Protein AF-A0A1B8S918-F1 (afdb_monomer_lite)

Foldseek 3Di:
DVVVLLVLLLVLQVVCCVVPNLVVDDLQSSQVSSVHGSVVVCVNAVDSVSSD

Structure (mmCIF, N/CA/C/O backbone):
data_AF-A0A1B8S918-F1
#
_entry.id   AF-A0A1B8S918-F1
#
loop_
_atom_site.group_PDB
_atom_site.id
_atom_site.type_symbol
_atom_site.label_atom_id
_atom_site.label_alt_id
_atom_site.label_comp_id
_atom_site.label_asym_id
_atom_site.label_entity_id
_atom_site.label_seq_id
_atom_site.pdbx_PDB_ins_code
_atom_site.Cartn_x
_atom_site.Cartn_y
_atom_site.Cartn_z
_atom_site.occupancy
_atom_site.B_iso_or_equiv
_atom_site.auth_seq_id
_atom_site.auth_comp_id
_atom_site.auth_asym_id
_atom_site.auth_atom_id
_atom_site.pdbx_PDB_model_num
ATOM 1 N N . MET A 1 1 ? 11.689 -15.478 -8.196 1.00 52.06 1 MET A N 1
ATOM 2 C CA . MET A 1 1 ? 11.532 -14.650 -6.974 1.00 52.06 1 MET A CA 1
ATOM 3 C C . 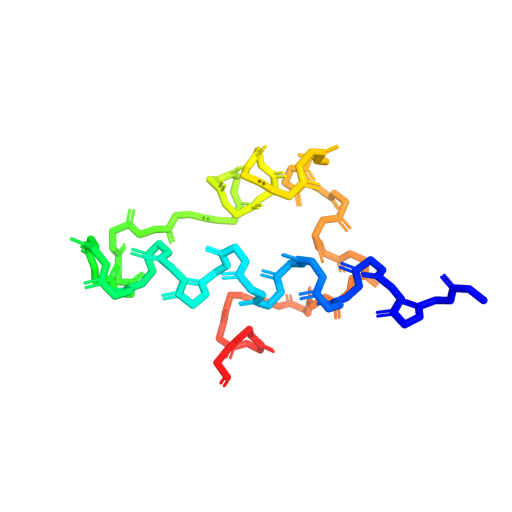MET A 1 1 ? 10.531 -13.487 -7.127 1.00 52.06 1 MET A C 1
ATOM 5 O O . MET A 1 1 ? 10.580 -12.555 -6.338 1.00 52.06 1 MET A O 1
ATOM 9 N N . ALA A 1 2 ? 9.583 -13.515 -8.079 1.00 57.69 2 ALA A N 1
ATOM 10 C CA . ALA A 1 2 ? 8.584 -12.440 -8.234 1.00 57.69 2 ALA A CA 1
ATOM 11 C C . ALA A 1 2 ? 7.411 -12.530 -7.227 1.00 57.69 2 ALA A C 1
ATOM 13 O O . ALA A 1 2 ? 6.779 -11.524 -6.918 1.00 57.69 2 ALA A O 1
ATOM 14 N N . GLY A 1 3 ? 7.148 -13.721 -6.670 1.00 74.62 3 GLY A N 1
ATOM 15 C CA . GLY A 1 3 ? 6.013 -13.954 -5.767 1.00 74.62 3 GLY A CA 1
ATOM 16 C C . GLY A 1 3 ? 6.179 -13.389 -4.353 1.00 74.62 3 GLY A C 1
ATOM 17 O O . GLY A 1 3 ? 5.196 -12.955 -3.762 1.00 74.62 3 GLY A O 1
ATOM 18 N N . LEU A 1 4 ? 7.408 -13.336 -3.820 1.00 87.06 4 LEU A N 1
ATOM 19 C CA . LEU A 1 4 ? 7.638 -12.912 -2.431 1.00 87.06 4 LEU A CA 1
ATOM 20 C C . LEU A 1 4 ? 7.277 -11.438 -2.214 1.00 87.06 4 LEU A C 1
ATOM 22 O O . LEU A 1 4 ? 6.636 -11.102 -1.226 1.00 87.06 4 LEU A O 1
ATOM 26 N N . ARG A 1 5 ? 7.640 -10.561 -3.159 1.00 90.88 5 ARG A N 1
ATOM 27 C CA . ARG A 1 5 ? 7.329 -9.130 -3.047 1.00 90.88 5 ARG A CA 1
ATOM 28 C C . ARG A 1 5 ? 5.828 -8.873 -3.098 1.00 90.88 5 ARG A C 1
ATOM 30 O O . ARG A 1 5 ? 5.306 -8.142 -2.267 1.00 90.88 5 ARG A O 1
ATOM 37 N N . ARG A 1 6 ? 5.137 -9.514 -4.045 1.00 90.94 6 ARG A N 1
ATOM 38 C CA . ARG A 1 6 ? 3.681 -9.401 -4.171 1.00 90.94 6 ARG A CA 1
ATOM 39 C C . ARG A 1 6 ? 2.974 -9.883 -2.903 1.00 90.94 6 ARG A C 1
ATOM 41 O O . ARG A 1 6 ? 2.020 -9.247 -2.480 1.00 90.94 6 ARG A O 1
ATOM 48 N N . LYS A 1 7 ? 3.465 -10.960 -2.280 1.00 93.56 7 LYS A N 1
ATOM 49 C CA . LYS A 1 7 ? 2.936 -11.469 -1.009 1.00 93.56 7 LYS A CA 1
ATOM 50 C C . LYS A 1 7 ? 3.090 -10.455 0.133 1.00 93.56 7 LYS A C 1
ATO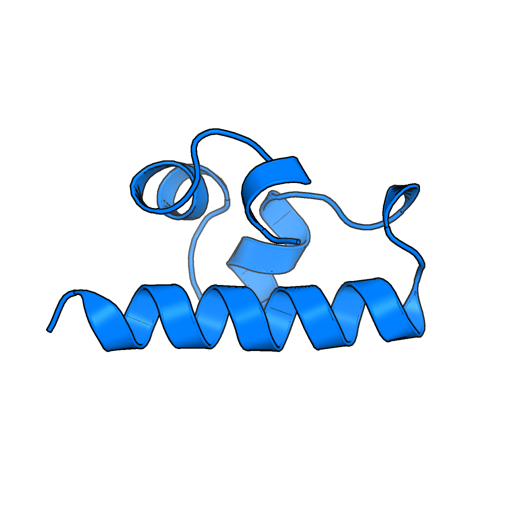M 52 O O . LYS A 1 7 ? 2.102 -10.162 0.788 1.00 93.56 7 LYS A O 1
ATOM 57 N N . LEU A 1 8 ? 4.279 -9.873 0.307 1.00 94.06 8 LEU A N 1
ATOM 58 C CA . LEU A 1 8 ? 4.523 -8.854 1.341 1.00 94.06 8 LEU A CA 1
ATOM 59 C C . LEU A 1 8 ? 3.618 -7.626 1.176 1.00 94.06 8 LEU A C 1
ATOM 61 O O . LEU A 1 8 ? 3.116 -7.093 2.157 1.00 94.06 8 LEU A O 1
ATOM 65 N N . LEU A 1 9 ? 3.385 -7.198 -0.068 1.00 95.00 9 LEU A N 1
ATO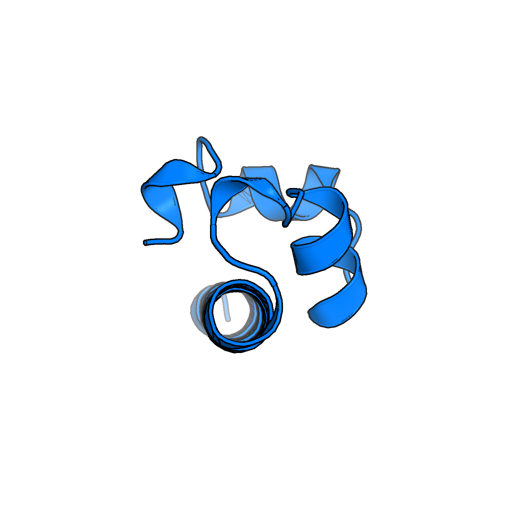M 66 C CA . LEU A 1 9 ? 2.477 -6.089 -0.361 1.00 95.00 9 LEU A CA 1
ATOM 67 C C . LEU A 1 9 ? 1.022 -6.415 -0.004 1.00 95.00 9 LEU A C 1
ATOM 69 O O . LEU A 1 9 ? 0.337 -5.558 0.539 1.00 95.00 9 LEU A O 1
ATOM 73 N N . LEU A 1 10 ? 0.563 -7.642 -0.276 1.00 95.44 10 LEU A N 1
ATOM 74 C CA . LEU A 1 10 ? -0.786 -8.084 0.097 1.00 95.44 10 LEU A CA 1
ATOM 75 C C . LEU A 1 10 ? -0.960 -8.181 1.613 1.00 95.44 10 LEU A C 1
ATOM 77 O O . LEU A 1 10 ? -1.971 -7.725 2.130 1.00 95.44 10 LEU A O 1
ATOM 81 N N . GLU A 1 11 ? 0.020 -8.743 2.323 1.00 96.31 11 GLU A N 1
ATOM 82 C CA . GLU A 1 11 ? -0.014 -8.841 3.788 1.00 96.31 11 GLU A CA 1
ATOM 83 C C . GLU A 1 11 ? -0.044 -7.447 4.429 1.00 96.31 11 GLU A C 1
ATOM 85 O O . GLU A 1 11 ? -0.906 -7.169 5.260 1.00 96.31 11 GLU A O 1
ATOM 90 N N . ALA A 1 12 ? 0.824 -6.536 3.977 1.00 96.50 12 ALA A N 1
ATOM 91 C CA . ALA A 1 12 ? 0.841 -5.154 4.449 1.00 96.50 12 ALA A CA 1
ATOM 92 C C . ALA A 1 12 ? -0.478 -4.419 4.159 1.00 96.50 12 ALA A C 1
ATOM 94 O O . ALA A 1 12 ? -1.007 -3.720 5.024 1.00 96.50 12 ALA A O 1
ATOM 95 N N . ALA A 1 13 ? -1.030 -4.582 2.954 1.00 96.44 13 ALA A N 1
ATOM 96 C CA . ALA A 1 13 ? -2.290 -3.955 2.582 1.00 96.44 13 ALA A CA 1
ATOM 97 C C . ALA A 1 13 ? -3.468 -4.495 3.398 1.00 96.44 13 ALA A C 1
ATOM 99 O O . ALA A 1 13 ? -4.269 -3.701 3.886 1.00 96.44 13 ALA A O 1
ATOM 100 N N . ALA A 1 14 ? -3.548 -5.812 3.600 1.00 96.44 14 ALA A N 1
ATOM 101 C CA . ALA A 1 14 ? -4.591 -6.436 4.408 1.00 96.44 14 ALA A CA 1
ATOM 102 C C . ALA A 1 14 ? -4.581 -5.904 5.849 1.00 96.44 14 ALA A C 1
ATOM 104 O O . ALA A 1 14 ? -5.623 -5.491 6.362 1.00 96.44 14 ALA A O 1
ATOM 105 N N . ASP A 1 15 ? -3.401 -5.828 6.469 1.00 97.06 15 ASP A N 1
ATOM 106 C CA . ASP A 1 15 ? -3.239 -5.292 7.822 1.00 97.06 15 ASP A CA 1
ATOM 107 C C . ASP A 1 15 ? -3.646 -3.816 7.915 1.00 97.06 15 ASP A C 1
ATOM 109 O O . ASP A 1 15 ? -4.330 -3.410 8.859 1.00 97.06 15 ASP A O 1
ATOM 113 N N . LEU A 1 16 ? -3.245 -2.997 6.941 1.00 97.19 16 LEU A N 1
ATOM 114 C CA . LEU A 1 16 ? -3.587 -1.576 6.913 1.00 97.19 16 LEU A CA 1
ATOM 115 C C . LEU A 1 16 ? -5.086 -1.362 6.679 1.00 97.19 16 LEU A C 1
ATOM 117 O O . LEU A 1 16 ? -5.708 -0.580 7.401 1.00 97.19 16 LEU A O 1
ATOM 121 N N . PHE A 1 17 ? -5.683 -2.079 5.724 1.00 96.38 17 PHE A N 1
ATOM 122 C CA . PHE A 1 17 ? -7.116 -2.000 5.443 1.00 96.38 17 PHE A CA 1
ATOM 123 C C . PHE A 1 17 ? -7.951 -2.438 6.647 1.00 96.38 17 PHE A C 1
ATOM 125 O O . PHE A 1 17 ? -8.943 -1.779 6.953 1.00 96.38 17 PHE A O 1
ATOM 132 N N . ALA A 1 18 ? -7.533 -3.480 7.370 1.00 96.50 18 ALA A N 1
ATOM 133 C CA . ALA A 1 18 ? -8.215 -3.934 8.581 1.00 96.50 18 ALA A CA 1
ATOM 134 C C . ALA A 1 18 ? -8.175 -2.896 9.717 1.00 96.50 18 ALA A C 1
ATOM 136 O O . ALA A 1 18 ? -9.123 -2.795 10.494 1.00 96.50 18 ALA A O 1
ATOM 137 N N . ARG A 1 19 ? -7.090 -2.119 9.824 1.00 96.88 19 ARG A N 1
ATOM 138 C CA . ARG A 1 19 ? -6.892 -1.139 10.907 1.00 96.88 19 ARG A CA 1
ATOM 139 C C . ARG A 1 19 ? -7.494 0.232 10.612 1.00 96.88 19 ARG A C 1
ATOM 141 O O . ARG A 1 19 ? -7.950 0.897 11.535 1.00 96.88 19 ARG A O 1
ATOM 148 N N . GLN A 1 20 ? -7.436 0.675 9.359 1.00 96.31 20 GLN A N 1
ATOM 149 C CA . GLN A 1 20 ? -7.716 2.067 8.976 1.00 96.31 20 GLN A CA 1
ATOM 150 C C . GLN A 1 20 ? -8.874 2.194 7.977 1.00 96.31 20 GLN A C 1
ATOM 152 O O . GLN A 1 20 ? -9.393 3.287 7.763 1.00 96.31 20 GLN A O 1
ATOM 157 N N . GLY A 1 21 ? -9.309 1.081 7.383 1.00 94.81 21 GLY A N 1
ATOM 158 C CA . GLY A 1 21 ? -10.294 1.057 6.310 1.00 94.81 21 GLY A CA 1
ATOM 159 C C . GLY A 1 21 ? -9.673 1.314 4.937 1.00 94.81 21 GLY A C 1
ATOM 160 O O . GLY A 1 21 ? -8.675 2.020 4.790 1.00 94.81 21 GLY A O 1
ATOM 161 N N . PHE A 1 22 ? -10.295 0.747 3.900 1.00 92.50 22 PHE A N 1
ATOM 162 C CA . PHE A 1 22 ? -9.771 0.796 2.534 1.00 92.50 22 PHE A CA 1
ATOM 163 C C . PHE A 1 22 ? -9.504 2.225 2.060 1.00 92.50 22 PHE A C 1
ATOM 165 O O . PHE A 1 22 ? -8.423 2.508 1.562 1.00 92.50 22 PHE A O 1
ATOM 172 N N . HIS A 1 23 ? -10.446 3.154 2.239 1.00 94.62 23 HIS A N 1
ATOM 173 C CA . HIS A 1 23 ? -10.321 4.515 1.708 1.00 94.62 23 HIS A CA 1
ATOM 174 C C . HIS A 1 23 ? -9.210 5.348 2.363 1.00 94.62 23 HIS A C 1
ATOM 176 O O . HIS A 1 23 ? -8.659 6.212 1.688 1.00 94.62 23 HIS A O 1
ATOM 182 N N . ALA A 1 24 ? -8.849 5.063 3.617 1.00 95.81 24 ALA A N 1
ATOM 183 C CA . ALA A 1 24 ? -7.824 5.809 4.347 1.00 95.81 24 ALA A CA 1
ATOM 184 C C . ALA A 1 24 ? -6.388 5.418 3.959 1.00 95.81 24 ALA A C 1
ATOM 186 O O . ALA A 1 24 ? -5.473 6.208 4.145 1.00 95.81 24 ALA A O 1
ATOM 187 N N . VAL A 1 25 ? -6.187 4.215 3.413 1.00 96.31 25 VAL A N 1
ATOM 188 C CA . VAL A 1 25 ? -4.851 3.662 3.139 1.00 96.31 25 VAL A CA 1
ATOM 189 C C . VAL A 1 25 ? -4.388 4.008 1.727 1.00 96.31 25 VAL A C 1
ATOM 191 O O . VAL A 1 25 ? -5.021 3.616 0.753 1.00 96.31 25 VAL A O 1
ATOM 194 N N . GLY A 1 26 ? -3.276 4.711 1.568 1.00 94.62 26 GLY A N 1
ATOM 195 C CA . GLY A 1 26 ? -2.665 5.005 0.272 1.00 94.62 26 GLY A CA 1
ATOM 196 C C . GLY A 1 26 ? -1.774 3.881 -0.268 1.00 94.62 26 GLY A C 1
ATOM 197 O O . GLY A 1 26 ? -1.367 2.968 0.446 1.00 94.62 26 GLY A O 1
ATOM 198 N N . ILE A 1 27 ? -1.407 3.977 -1.552 1.00 94.38 27 ILE A N 1
ATOM 199 C CA . ILE A 1 27 ? -0.371 3.111 -2.148 1.00 94.38 27 ILE A CA 1
ATOM 200 C C . ILE A 1 27 ? 0.993 3.337 -1.483 1.00 94.38 27 ILE A C 1
ATOM 202 O O . ILE A 1 27 ? 1.753 2.385 -1.300 1.00 94.38 27 ILE A O 1
ATOM 206 N N . ASP A 1 28 ? 1.293 4.578 -1.099 1.00 95.00 28 ASP A N 1
ATOM 207 C CA . ASP A 1 28 ? 2.539 4.915 -0.412 1.00 95.00 28 ASP A CA 1
ATOM 208 C C . ASP A 1 28 ? 2.617 4.271 0.979 1.00 95.00 28 ASP A C 1
ATOM 210 O O . ASP A 1 28 ? 3.675 3.760 1.340 1.00 95.00 28 ASP A O 1
ATOM 214 N N . ASP A 1 29 ? 1.498 4.192 1.710 1.00 96.25 29 ASP A N 1
ATOM 215 C CA . ASP A 1 29 ? 1.430 3.524 3.018 1.00 96.25 29 ASP A CA 1
ATOM 216 C C . ASP A 1 29 ? 1.715 2.023 2.894 1.00 96.25 29 ASP A C 1
ATOM 218 O O . ASP A 1 29 ? 2.501 1.461 3.658 1.00 96.25 29 ASP A O 1
ATOM 222 N N . ILE A 1 30 ? 1.120 1.377 1.884 1.00 95.25 30 ILE A N 1
ATOM 223 C CA . ILE A 1 30 ? 1.336 -0.046 1.585 1.00 95.25 30 ILE A CA 1
ATOM 224 C C . ILE A 1 30 ? 2.794 -0.290 1.193 1.00 95.25 30 ILE A C 1
ATOM 226 O O . ILE A 1 30 ? 3.414 -1.248 1.658 1.00 95.25 30 ILE A O 1
ATOM 230 N N . GLY A 1 31 ? 3.357 0.581 0.351 1.00 95.12 31 GLY A N 1
ATOM 231 C CA . GLY A 1 31 ? 4.762 0.521 -0.030 1.00 95.12 31 GLY A CA 1
ATOM 232 C C . GLY A 1 31 ? 5.668 0.610 1.194 1.00 95.12 31 GLY A C 1
ATOM 233 O O . GLY A 1 31 ? 6.485 -0.287 1.415 1.00 95.12 31 GLY A O 1
ATOM 234 N N . ALA A 1 32 ? 5.477 1.640 2.020 1.00 96.19 32 ALA A N 1
ATOM 235 C CA . ALA A 1 32 ? 6.264 1.869 3.224 1.00 96.19 32 ALA A CA 1
ATOM 236 C C . ALA A 1 32 ? 6.188 0.679 4.194 1.00 96.19 32 ALA A C 1
ATOM 238 O O . ALA A 1 32 ? 7.225 0.204 4.661 1.00 96.19 32 ALA A O 1
ATOM 239 N N . ALA A 1 33 ? 4.990 0.136 4.431 1.00 95.44 33 ALA A N 1
ATOM 240 C CA . ALA A 1 33 ? 4.788 -1.037 5.281 1.00 95.44 33 ALA A CA 1
ATOM 241 C C . ALA A 1 33 ? 5.448 -2.312 4.719 1.00 95.44 33 ALA A C 1
ATOM 243 O O . ALA A 1 33 ? 5.939 -3.141 5.482 1.00 95.44 33 ALA A O 1
ATOM 244 N N . ALA A 1 34 ? 5.524 -2.455 3.393 1.00 94.44 34 ALA A N 1
ATOM 245 C CA . ALA A 1 34 ? 6.204 -3.567 2.725 1.00 94.44 34 ALA A CA 1
ATOM 246 C C . ALA A 1 34 ? 7.710 -3.324 2.473 1.00 94.44 34 ALA A C 1
ATOM 248 O O . ALA A 1 34 ? 8.368 -4.153 1.831 1.00 94.44 34 ALA A O 1
ATOM 249 N N . GLY A 1 35 ? 8.266 -2.202 2.946 1.00 94.25 35 GLY A N 1
ATOM 250 C CA . GLY A 1 35 ? 9.681 -1.851 2.791 1.00 94.25 35 GLY A CA 1
ATOM 251 C C . GLY A 1 35 ? 10.081 -1.442 1.370 1.00 94.25 35 GLY A C 1
ATOM 252 O O . GLY A 1 35 ? 11.223 -1.656 0.960 1.00 94.25 35 GLY A O 1
ATOM 253 N N . VAL A 1 36 ? 9.150 -0.890 0.591 1.00 93.44 36 VAL A N 1
ATOM 254 C CA . VAL A 1 36 ? 9.382 -0.391 -0.771 1.00 93.44 36 VAL A CA 1
ATOM 255 C C . VAL A 1 36 ? 8.806 1.013 -0.952 1.00 93.44 36 VAL A C 1
ATOM 257 O O . VAL A 1 36 ? 8.051 1.511 -0.128 1.00 93.44 36 VAL A O 1
ATOM 260 N N . SER A 1 37 ? 9.146 1.683 -2.048 1.00 93.06 37 SER A N 1
ATOM 261 C CA . SER A 1 37 ? 8.485 2.943 -2.395 1.00 93.06 37 SER A CA 1
ATOM 262 C C . SER A 1 37 ? 7.096 2.685 -2.990 1.00 93.06 37 SER A C 1
ATOM 264 O O . SER A 1 37 ? 6.890 1.667 -3.655 1.00 93.06 37 SER A O 1
ATOM 266 N N . GLY A 1 38 ? 6.152 3.617 -2.833 1.00 88.38 38 GLY A N 1
ATO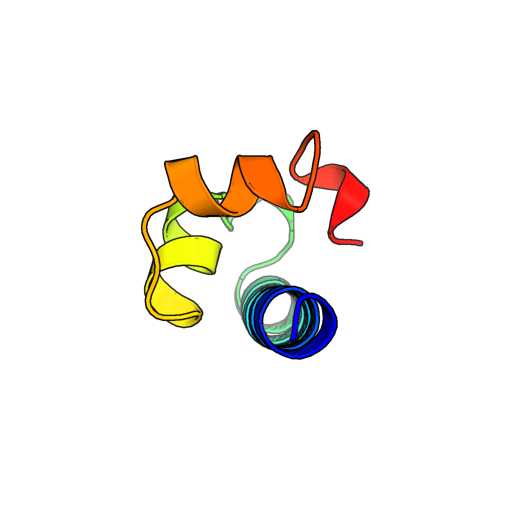M 267 C CA . GLY A 1 38 ? 4.841 3.531 -3.491 1.00 88.38 38 GLY A CA 1
ATOM 268 C C . GLY A 1 38 ? 4.921 3.311 -5.010 1.00 88.38 38 GLY A C 1
ATOM 269 O O . GLY A 1 38 ? 4.254 2.413 -5.523 1.00 88.38 38 GLY A O 1
ATOM 270 N N . PRO A 1 39 ? 5.825 3.986 -5.754 1.00 92.31 39 PRO A N 1
ATOM 271 C CA . PRO A 1 39 ? 6.060 3.689 -7.167 1.00 92.31 39 PRO A CA 1
ATOM 272 C C . PRO A 1 39 ? 6.460 2.237 -7.473 1.00 92.31 39 PRO A C 1
ATOM 274 O O . PRO A 1 39 ? 6.166 1.726 -8.553 1.00 92.31 39 PRO A O 1
ATOM 277 N N . ALA A 1 40 ? 7.127 1.541 -6.546 1.00 91.06 40 ALA A N 1
ATOM 278 C CA . ALA A 1 40 ? 7.462 0.129 -6.718 1.00 91.06 40 ALA A CA 1
ATOM 279 C C . ALA A 1 40 ? 6.235 -0.790 -6.586 1.00 91.06 40 ALA A C 1
ATOM 281 O O . ALA A 1 40 ? 6.223 -1.861 -7.195 1.00 91.06 40 ALA A O 1
ATOM 282 N N . VAL A 1 41 ? 5.192 -0.366 -5.866 1.00 91.62 41 VAL A N 1
ATOM 283 C CA . VAL A 1 41 ? 3.921 -1.100 -5.739 1.00 91.62 41 VAL A CA 1
ATOM 284 C C . VAL A 1 41 ? 3.223 -1.212 -7.095 1.00 91.62 41 VAL A C 1
ATOM 286 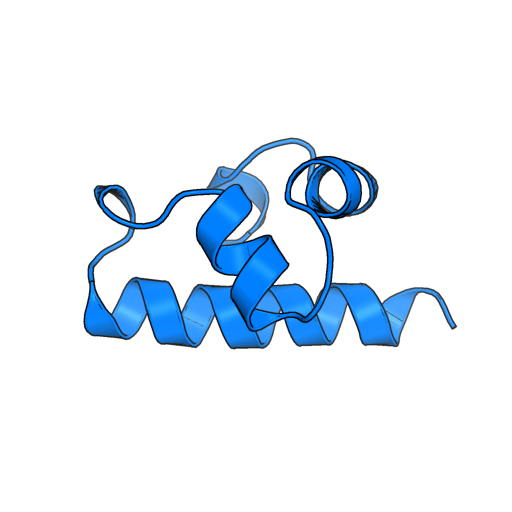O O . VAL A 1 41 ? 2.739 -2.290 -7.444 1.00 91.62 41 VAL A O 1
ATOM 289 N N . TYR A 1 42 ? 3.278 -0.158 -7.920 1.00 91.56 42 TYR A N 1
ATOM 290 C CA . TYR A 1 42 ? 2.683 -0.156 -9.264 1.00 91.56 42 TYR A CA 1
ATOM 291 C C . TYR A 1 42 ? 3.301 -1.179 -10.232 1.00 91.56 42 TYR A C 1
ATOM 293 O O . TYR A 1 42 ? 2.703 -1.519 -11.250 1.00 91.56 42 TYR A O 1
ATOM 301 N N . ARG A 1 43 ? 4.481 -1.732 -9.918 1.00 91.44 43 ARG A N 1
ATOM 302 C CA . ARG A 1 43 ? 5.071 -2.841 -10.693 1.00 91.44 43 ARG A CA 1
ATOM 303 C C . ARG A 1 43 ? 4.346 -4.170 -10.463 1.00 91.44 43 ARG A C 1
ATOM 305 O O . ARG A 1 43 ? 4.531 -5.101 -11.242 1.00 91.44 43 ARG A O 1
ATOM 312 N N . HIS A 1 44 ? 3.570 -4.271 -9.385 1.00 88.81 44 HIS A N 1
ATOM 313 C CA . HIS A 1 44 ? 2.848 -5.478 -8.982 1.00 88.81 44 HIS A CA 1
ATOM 314 C C . HIS A 1 44 ? 1.330 -5.340 -9.118 1.00 88.81 44 HIS A C 1
ATOM 316 O O . HIS A 1 44 ? 0.655 -6.352 -9.308 1.00 88.81 44 HIS A O 1
ATOM 322 N N . PHE A 1 45 ? 0.811 -4.114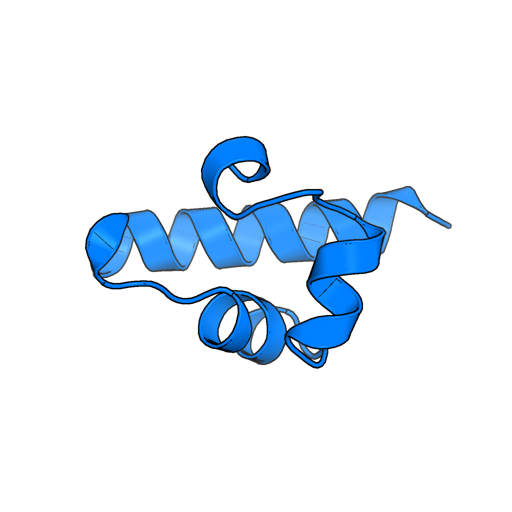 -9.040 1.00 89.62 45 PHE A N 1
ATOM 323 C CA . PHE A 1 45 ? -0.617 -3.818 -9.074 1.00 89.62 45 PHE A CA 1
ATOM 324 C C . PHE A 1 45 ? -0.876 -2.597 -9.947 1.00 89.62 45 PHE A C 1
ATOM 326 O O . PHE A 1 45 ? -0.204 -1.582 -9.811 1.00 89.62 45 PHE A O 1
ATOM 333 N N . GLN A 1 46 ? -1.858 -2.676 -10.842 1.00 85.62 46 GLN A N 1
ATOM 334 C CA . GLN A 1 46 ? -2.167 -1.559 -11.743 1.00 85.62 46 GLN A CA 1
ATOM 335 C C . GLN A 1 46 ? -2.824 -0.381 -11.015 1.00 85.62 46 GLN A C 1
ATOM 337 O O . GLN A 1 46 ? -2.714 0.760 -11.453 1.00 85.62 46 GLN A O 1
ATOM 342 N N . ASN A 1 47 ? -3.508 -0.659 -9.909 1.00 87.00 47 ASN A N 1
ATOM 343 C CA . ASN A 1 47 ? -4.169 0.316 -9.056 1.00 87.00 47 ASN A CA 1
ATOM 344 C C . ASN A 1 47 ? -4.345 -0.273 -7.646 1.00 87.00 47 ASN A C 1
ATOM 346 O O . ASN A 1 47 ? -3.992 -1.426 -7.390 1.00 87.00 47 ASN A O 1
ATOM 350 N N . LYS A 1 48 ? -4.886 0.533 -6.732 1.00 86.44 48 LYS A N 1
ATOM 351 C CA . LYS A 1 48 ? -5.157 0.129 -5.349 1.00 86.44 48 LYS A CA 1
ATOM 352 C C . LYS A 1 48 ? -6.254 -0.934 -5.241 1.00 86.44 48 LYS A C 1
ATOM 354 O O . LYS A 1 48 ? -6.161 -1.793 -4.374 1.00 86.44 48 LYS A O 1
ATOM 359 N N . ASP A 1 49 ? -7.240 -0.914 -6.134 1.00 88.50 49 ASP A N 1
ATOM 360 C CA . ASP A 1 49 ? -8.334 -1.893 -6.139 1.00 88.50 49 ASP A CA 1
ATOM 361 C C . ASP A 1 49 ? -7.830 -3.307 -6.465 1.00 88.50 49 ASP A C 1
ATOM 363 O O . ASP A 1 49 ? -8.341 -4.281 -5.932 1.00 88.50 49 ASP A O 1
ATOM 367 N N . ALA A 1 50 ? -6.768 -3.431 -7.268 1.00 87.00 50 ALA A N 1
ATOM 368 C CA . ALA A 1 50 ? -6.125 -4.705 -7.593 1.00 87.00 50 ALA A CA 1
ATOM 369 C C . ALA A 1 50 ? -5.380 -5.359 -6.407 1.00 87.00 50 ALA A C 1
ATOM 371 O O . ALA A 1 50 ? -4.805 -6.439 -6.573 1.00 87.00 50 ALA A O 1
ATOM 372 N N . ILE A 1 51 ? -5.329 -4.685 -5.252 1.00 84.81 51 ILE A N 1
ATOM 373 C CA . ILE A 1 51 ? -4.711 -5.168 -4.009 1.00 84.81 51 ILE A CA 1
ATOM 374 C C . ILE A 1 51 ? -5.744 -5.872 -3.103 1.00 84.81 51 ILE A C 1
ATOM 376 O O . ILE A 1 51 ? -5.342 -6.582 -2.181 1.00 84.81 51 ILE A O 1
ATOM 380 N N . LEU A 1 52 ? -7.047 -5.708 -3.374 1.00 78.50 52 LEU A N 1
ATOM 381 C CA . LEU A 1 52 ? -8.133 -6.475 -2.746 1.00 78.50 52 LEU A CA 1
ATOM 382 C C . LEU A 1 52 ? -8.139 -7.933 -3.233 1.00 78.50 52 LEU A C 1
ATOM 384 O O . LEU A 1 52 ? -8.458 -8.810 -2.400 1.00 78.50 52 LEU A O 1
#

Sequence (52 aa):
MAGLRRKLLLEAAADLFARQGFHAVGIDDIGAAAGVSGPAVYRHFQNKDAIL

Radius of gyration: 9.75 Å; chains: 1; bounding box: 22×20×23 Å

pLDDT: mean 90.99, std 8.59, range [52.06, 97.19]

Secondary structure (DSSP, 8-state):
-HHHHHHHHHHHHHHHHHHH-GGG--HHHHHHHTTS-HHHHTTT-SSSGGG-

InterPro domains:
  IPR001647 DNA-binding HTH domain, TetR-type [PF00440] (9-52)
  IPR001647 DNA-binding HTH domain, TetR-type [PR00455] (9-22)
  IPR001647 DNA-binding HTH domain, TetR-type [PR00455] (30-52)
  IPR001647 DNA-binding HTH domain, TetR-type [PS50977] (3-52)
  IPR009057 Homedomain-like superfamily [SSF46689] (3-52)
  IPR050109 HTH-type, TetR-like transcriptional regulator [PTHR30055] (3-51)

Organism: NCBI:txid354243